Protein AF-A0A2U3NJI0-F1 (afdb_monomer)

Radius of gyration: 10.6 Å; Cα contacts (8 Å, |Δi|>4): 121; chains: 1; bounding box: 25×24×23 Å

InterPro domains:
  IPR010618 Resuscitation-promoting factor, core lysozyme-like domain [PF06737] (2-70)
  IPR010618 Resuscitation-promoting factor, core lysozyme-like domain [cd13925] (1-70)
  IPR023346 Lysozyme-like domain superfamily [SSF53955] (2-73)

Structure (mmCIF, N/CA/C/O backbone):
data_AF-A0A2U3NJI0-F1
#
_entry.id   AF-A0A2U3NJI0-F1
#
loop_
_atom_site.group_PDB
_atom_site.id
_atom_site.type_symbol
_atom_site.label_atom_id
_atom_site.label_alt_id
_atom_site.label_comp_id
_atom_site.label_asym_id
_atom_site.label_entity_id
_atom_site.label_seq_id
_atom_site.pdbx_PDB_ins_code
_atom_site.Cartn_x
_atom_site.Cartn_y
_atom_site.Cartn_z
_atom_site.occupancy
_atom_site.B_iso_or_equiv
_atom_site.auth_seq_id
_atom_site.auth_comp_id
_atom_site.auth_asym_id
_atom_site.auth_atom_id
_atom_site.pdbx_PDB_model_num
ATOM 1 N N . VAL A 1 1 ? -9.447 -6.265 7.946 1.00 81.81 1 VAL A N 1
ATOM 2 C CA . VAL A 1 1 ? -8.017 -6.179 7.600 1.00 81.81 1 VAL A CA 1
ATOM 3 C C . VAL A 1 1 ? -7.417 -5.040 8.396 1.00 81.81 1 VAL A C 1
ATOM 5 O O . VAL A 1 1 ? -7.902 -3.919 8.306 1.00 81.81 1 VAL A O 1
ATOM 8 N N . ASN A 1 2 ? -6.443 -5.337 9.243 1.00 90.56 2 ASN A N 1
ATOM 9 C CA . ASN A 1 2 ? -5.697 -4.373 10.030 1.00 90.56 2 ASN A CA 1
ATOM 10 C C . ASN A 1 2 ? -4.519 -3.859 9.194 1.00 90.56 2 ASN A C 1
ATOM 12 O O . ASN A 1 2 ? -3.442 -4.455 9.149 1.00 90.56 2 ASN A O 1
ATOM 16 N N . TRP A 1 3 ? -4.752 -2.739 8.515 1.00 92.44 3 TRP A N 1
ATOM 17 C CA . TRP A 1 3 ? -3.768 -2.112 7.639 1.00 92.44 3 TRP A CA 1
ATOM 18 C C . TRP A 1 3 ? -2.544 -1.578 8.379 1.00 92.44 3 TRP A C 1
ATOM 20 O O . TRP A 1 3 ? -1.463 -1.576 7.803 1.00 92.44 3 TRP A O 1
ATOM 30 N N . ASP A 1 4 ? -2.665 -1.194 9.651 1.00 91.75 4 ASP A N 1
ATOM 31 C CA . ASP A 1 4 ? -1.507 -0.765 10.441 1.00 91.75 4 ASP A CA 1
ATOM 32 C C . ASP A 1 4 ? -0.557 -1.928 10.720 1.00 91.75 4 ASP A C 1
ATOM 34 O O . ASP A 1 4 ? 0.655 -1.771 10.616 1.00 91.75 4 ASP A O 1
ATOM 38 N N . ALA A 1 5 ? -1.089 -3.118 11.013 1.00 91.38 5 ALA A N 1
ATOM 39 C CA . ALA A 1 5 ? -0.271 -4.314 11.202 1.00 91.38 5 ALA A CA 1
ATOM 40 C C . ALA A 1 5 ? 0.438 -4.737 9.902 1.00 91.38 5 ALA A C 1
ATOM 42 O O . ALA A 1 5 ? 1.600 -5.158 9.930 1.00 91.38 5 ALA A O 1
ATOM 43 N N . ILE A 1 6 ? -0.235 -4.582 8.758 1.00 92.44 6 ILE A N 1
ATOM 44 C CA . ILE A 1 6 ? 0.364 -4.816 7.438 1.00 92.44 6 ILE A CA 1
ATOM 45 C C . ILE A 1 6 ? 1.436 -3.761 7.158 1.00 92.44 6 ILE A C 1
ATOM 47 O O . ILE A 1 6 ? 2.553 -4.131 6.816 1.00 92.44 6 ILE A O 1
ATOM 51 N N . ALA A 1 7 ? 1.162 -2.477 7.389 1.00 93.44 7 ALA A N 1
ATOM 52 C CA . ALA A 1 7 ? 2.136 -1.407 7.190 1.00 93.44 7 ALA A CA 1
ATOM 53 C C . ALA A 1 7 ? 3.353 -1.544 8.117 1.00 93.4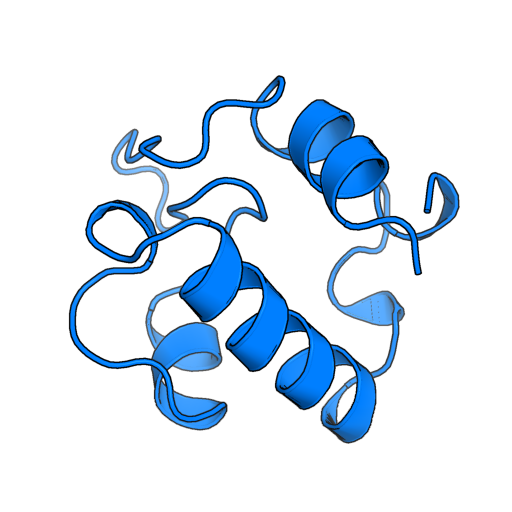4 7 ALA A C 1
ATOM 55 O O . ALA A 1 7 ? 4.490 -1.298 7.716 1.00 93.44 7 ALA A O 1
ATOM 56 N N . GLN A 1 8 ? 3.152 -2.025 9.345 1.00 92.81 8 GLN A N 1
ATOM 57 C CA . GLN A 1 8 ? 4.246 -2.342 10.259 1.00 92.81 8 GLN A CA 1
ATOM 58 C C . GLN A 1 8 ? 5.142 -3.462 9.717 1.00 92.81 8 GLN A C 1
ATOM 60 O O . GLN A 1 8 ? 6.352 -3.446 9.929 1.00 92.81 8 GLN A O 1
ATOM 65 N N . CYS A 1 9 ? 4.560 -4.432 9.015 1.00 92.19 9 CYS A N 1
ATOM 66 C CA . CYS A 1 9 ? 5.291 -5.513 8.368 1.00 92.19 9 CYS A CA 1
ATOM 67 C C . CYS A 1 9 ? 5.995 -5.070 7.075 1.00 92.19 9 CYS A C 1
ATOM 69 O O . CYS A 1 9 ? 7.134 -5.471 6.857 1.00 92.19 9 CYS A O 1
ATOM 71 N N . GLU A 1 10 ? 5.325 -4.261 6.252 1.00 89.50 10 GLU A N 1
ATOM 72 C CA . GLU A 1 10 ? 5.782 -3.856 4.916 1.00 89.50 10 GLU A CA 1
ATOM 73 C C . GLU A 1 10 ? 6.813 -2.721 4.961 1.00 89.50 10 GLU A C 1
ATOM 75 O O . GLU A 1 10 ? 7.842 -2.783 4.290 1.00 89.50 10 GLU A O 1
ATOM 80 N N . SER A 1 11 ? 6.571 -1.688 5.773 1.00 90.69 11 SER A N 1
ATOM 81 C CA . SER A 1 11 ? 7.411 -0.483 5.828 1.00 90.69 11 SER A CA 1
ATOM 82 C C . SER A 1 11 ? 7.963 -0.161 7.216 1.00 90.69 11 SER A C 1
ATOM 84 O O . SER A 1 11 ? 8.574 0.894 7.411 1.00 90.69 11 SER A O 1
ATOM 86 N N . GLY A 1 12 ? 7.722 -1.022 8.209 1.00 91.25 12 GLY A N 1
ATOM 87 C CA . GLY A 1 12 ? 8.020 -0.702 9.607 1.00 91.25 12 GLY A CA 1
ATOM 88 C C . GLY A 1 12 ? 7.096 0.372 1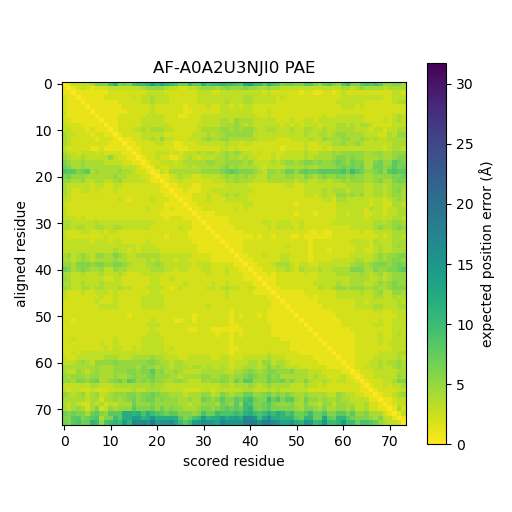0.192 1.00 91.25 12 GLY A C 1
ATOM 89 O O . GLY A 1 12 ? 7.450 0.975 11.204 1.00 91.25 12 GLY A O 1
ATOM 90 N N . GLY A 1 13 ? 5.942 0.624 9.561 1.00 91.62 13 GLY A N 1
ATOM 91 C CA . GLY A 1 13 ? 4.956 1.622 9.988 1.00 91.62 13 GLY A CA 1
ATOM 92 C C . GLY A 1 13 ? 5.186 3.013 9.389 1.00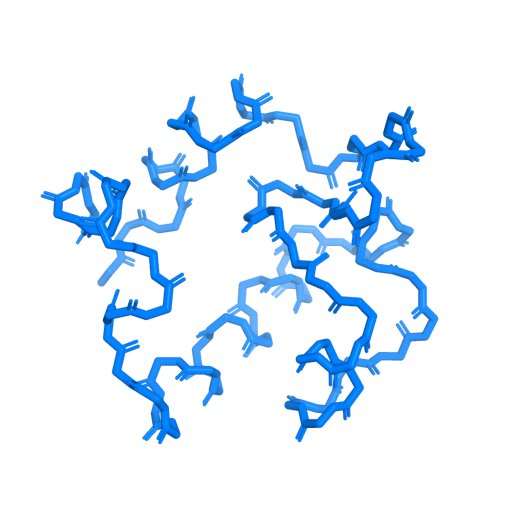 91.62 13 GLY A C 1
ATOM 93 O O . GLY A 1 13 ? 4.502 3.969 9.754 1.00 91.62 13 GLY A O 1
ATOM 94 N N . ASN A 1 14 ? 6.133 3.151 8.457 1.00 93.88 14 ASN A N 1
ATOM 95 C CA . ASN A 1 14 ? 6.407 4.415 7.786 1.00 93.88 14 ASN A CA 1
ATOM 96 C C . ASN A 1 14 ? 5.511 4.591 6.551 1.00 93.88 14 ASN A C 1
ATOM 98 O O . ASN A 1 14 ? 5.768 4.021 5.491 1.00 93.88 14 ASN A O 1
ATOM 102 N N . TRP A 1 15 ? 4.476 5.419 6.676 1.00 93.62 15 TRP A N 1
ATOM 103 C CA . TRP A 1 15 ? 3.533 5.714 5.592 1.00 93.62 15 TRP A CA 1
ATOM 104 C C . TRP A 1 15 ? 4.102 6.617 4.489 1.00 93.62 15 TRP A C 1
ATOM 106 O O . TRP A 1 15 ? 3.550 6.654 3.394 1.00 93.62 15 TRP A O 1
ATOM 116 N N . GLY A 1 16 ? 5.212 7.312 4.747 1.00 93.38 16 GLY A N 1
ATOM 117 C CA . GLY A 1 16 ? 5.880 8.202 3.792 1.00 93.38 16 GLY A CA 1
ATOM 118 C C . GLY A 1 16 ? 7.095 7.575 3.108 1.00 93.38 16 GLY A C 1
ATOM 119 O O . GLY A 1 16 ? 7.887 8.292 2.497 1.00 93.38 16 GLY A O 1
ATOM 120 N N . ILE A 1 17 ? 7.299 6.259 3.233 1.00 92.44 17 ILE A N 1
ATOM 121 C CA . ILE A 1 17 ? 8.495 5.611 2.696 1.00 92.44 17 ILE A CA 1
ATOM 122 C C . ILE A 1 17 ? 8.504 5.639 1.159 1.00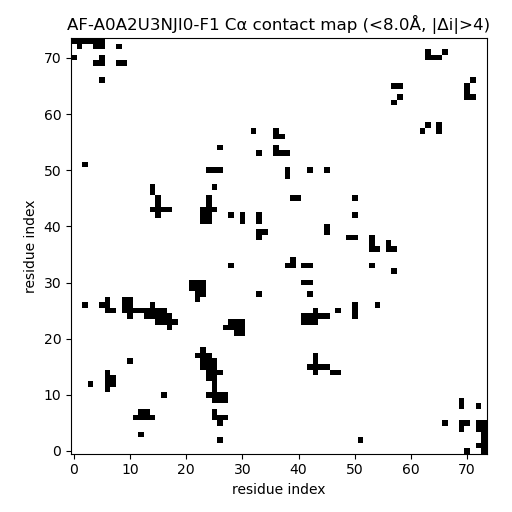 92.44 17 ILE A C 1
ATOM 124 O O . ILE A 1 17 ? 7.516 5.324 0.496 1.00 92.44 17 ILE A O 1
ATOM 128 N N . SER A 1 18 ? 9.640 6.028 0.588 1.00 90.12 18 SER A N 1
ATOM 129 C CA . SER A 1 18 ? 9.920 5.942 -0.845 1.00 90.12 18 SER A CA 1
ATOM 130 C C . SER A 1 18 ? 11.424 5.772 -1.019 1.00 90.12 18 SER A C 1
ATOM 132 O O . SER A 1 18 ? 12.184 6.736 -1.058 1.00 90.12 18 SER A O 1
ATOM 134 N N . THR A 1 19 ? 11.875 4.519 -1.019 1.00 88.19 19 THR A N 1
ATOM 135 C CA . THR A 1 19 ? 13.306 4.163 -1.047 1.00 88.19 19 THR A CA 1
ATOM 136 C C . THR A 1 19 ? 13.863 4.048 -2.466 1.00 88.19 19 THR A C 1
ATOM 138 O O . THR A 1 19 ? 15.044 3.762 -2.638 1.00 88.19 19 THR A O 1
ATOM 141 N N . GLY A 1 20 ? 13.025 4.243 -3.490 1.00 88.81 20 GLY A N 1
ATOM 142 C CA . GLY A 1 20 ? 13.399 4.038 -4.891 1.00 88.81 20 GLY A CA 1
ATOM 143 C C . GLY A 1 20 ? 13.428 2.567 -5.322 1.00 88.81 20 GLY A C 1
ATOM 144 O O . GLY A 1 20 ? 13.907 2.265 -6.409 1.00 88.81 20 GLY A O 1
ATOM 145 N N . ASN A 1 21 ? 12.890 1.645 -4.515 1.00 87.94 21 ASN A N 1
ATOM 146 C CA . ASN A 1 21 ? 12.810 0.213 -4.834 1.00 87.94 21 ASN A CA 1
ATOM 147 C C . ASN A 1 21 ? 11.619 -0.169 -5.744 1.00 87.94 21 ASN A C 1
ATOM 149 O O . ASN A 1 21 ? 11.341 -1.353 -5.917 1.00 87.94 21 ASN A O 1
ATOM 153 N N . GLY A 1 22 ? 10.902 0.814 -6.301 1.00 89.62 22 GLY A N 1
ATOM 154 C CA . GLY A 1 22 ? 9.694 0.610 -7.115 1.00 89.62 22 GLY A CA 1
ATOM 155 C C . GLY A 1 22 ? 8.389 0.495 -6.318 1.00 89.62 22 GLY A C 1
ATOM 156 O O . GLY A 1 22 ? 7.314 0.453 -6.917 1.00 89.62 22 GLY A O 1
ATOM 157 N N . PHE A 1 23 ? 8.471 0.504 -4.987 1.00 92.38 23 PHE A N 1
ATOM 158 C CA . PHE A 1 23 ? 7.334 0.507 -4.074 1.00 92.38 23 PHE A CA 1
ATOM 159 C C . PHE A 1 23 ? 7.367 1.758 -3.194 1.00 92.38 23 PHE A C 1
ATOM 161 O O . PHE A 1 23 ? 8.422 2.348 -2.951 1.00 92.38 23 PHE A O 1
ATOM 168 N N . SER A 1 24 ? 6.202 2.188 -2.726 1.00 93.81 24 SER A N 1
ATOM 169 C CA . SER A 1 24 ? 6.091 3.392 -1.904 1.00 93.81 24 SER A CA 1
ATOM 170 C C . SER A 1 24 ? 4.874 3.351 -0.987 1.00 93.81 24 SER A C 1
ATOM 172 O O . SER A 1 24 ? 3.900 2.644 -1.251 1.00 93.81 24 SER A O 1
ATOM 174 N N . GLY A 1 25 ? 4.926 4.147 0.078 1.00 94.06 25 GLY A N 1
ATOM 175 C CA . GLY A 1 25 ? 3.870 4.223 1.078 1.00 94.06 25 GLY A CA 1
ATOM 176 C C . GLY A 1 25 ? 3.945 3.116 2.132 1.00 94.06 25 GLY A C 1
ATOM 177 O O . GLY A 1 25 ? 4.735 2.179 2.035 1.00 94.06 25 GLY A O 1
ATOM 178 N N . GLY A 1 26 ? 3.093 3.214 3.149 1.00 94.56 26 GLY A N 1
ATOM 179 C CA . GLY A 1 26 ? 3.089 2.311 4.301 1.00 94.56 26 GLY A CA 1
ATOM 180 C C . GLY A 1 26 ? 2.813 0.860 3.932 1.00 94.56 26 GLY A C 1
ATOM 181 O O . GLY A 1 26 ? 3.355 -0.050 4.542 1.00 94.56 26 GLY A O 1
ATOM 182 N N . LEU A 1 27 ? 2.015 0.651 2.888 1.00 94.38 27 LEU A N 1
ATOM 183 C CA . LEU A 1 27 ? 1.629 -0.670 2.394 1.00 94.38 27 LEU A CA 1
ATOM 184 C C . LEU A 1 27 ? 2.444 -1.117 1.176 1.00 94.38 27 LEU A C 1
ATOM 186 O O . LEU A 1 27 ? 2.053 -2.081 0.520 1.00 94.38 27 LEU A O 1
ATOM 190 N N . GLN A 1 28 ? 3.545 -0.416 0.869 1.00 93.88 28 GLN A N 1
ATOM 191 C CA . GLN A 1 28 ? 4.458 -0.740 -0.228 1.00 93.88 28 GLN A CA 1
ATOM 192 C C . GLN A 1 28 ? 3.721 -0.945 -1.565 1.00 93.88 28 GLN A C 1
ATOM 194 O O . GLN A 1 28 ? 3.816 -1.988 -2.204 1.00 93.88 28 GLN A O 1
ATOM 199 N N . PHE A 1 29 ? 2.982 0.069 -2.018 1.00 94.00 29 PHE A N 1
ATOM 200 C CA . PHE A 1 29 ? 2.294 0.035 -3.308 1.00 94.00 29 PHE A CA 1
ATOM 201 C C . PHE A 1 29 ? 3.251 0.264 -4.476 1.00 94.00 29 PHE A C 1
ATOM 203 O O . PHE A 1 29 ? 4.116 1.142 -4.424 1.00 94.00 29 PHE A O 1
ATOM 210 N N . THR A 1 30 ? 3.023 -0.450 -5.579 1.00 93.25 30 THR A N 1
ATOM 211 C CA . THR A 1 30 ? 3.568 -0.068 -6.889 1.00 93.25 30 THR A CA 1
ATOM 212 C C . THR A 1 30 ? 2.754 1.084 -7.481 1.00 93.25 30 THR A C 1
ATOM 214 O O . THR A 1 30 ? 1.552 1.208 -7.224 1.00 93.25 30 THR A O 1
ATOM 217 N N . SER A 1 31 ? 3.372 1.909 -8.332 1.00 91.94 31 SER A N 1
ATOM 218 C CA . SER A 1 31 ? 2.660 2.998 -9.019 1.00 91.94 31 SER A CA 1
ATOM 219 C C . SER A 1 31 ? 1.510 2.488 -9.895 1.00 91.94 31 SER A C 1
ATOM 221 O O . SER A 1 31 ? 0.453 3.110 -9.946 1.00 91.94 31 SER A O 1
ATOM 223 N N . SER A 1 32 ? 1.673 1.338 -10.557 1.00 92.50 32 SER A N 1
ATOM 224 C CA . SER A 1 32 ? 0.625 0.760 -11.407 1.00 92.50 32 SER A CA 1
ATOM 225 C C . SER A 1 32 ? -0.588 0.306 -10.594 1.00 92.50 32 SER A C 1
ATOM 227 O O . SER A 1 32 ? -1.714 0.657 -10.941 1.00 92.50 32 SER A O 1
ATOM 229 N N . THR A 1 33 ? -0.380 -0.418 -9.489 1.00 93.44 33 THR A N 1
ATOM 230 C CA . THR A 1 33 ? -1.469 -0.851 -8.601 1.00 93.44 33 THR A CA 1
ATOM 231 C C . THR A 1 33 ? -2.155 0.342 -7.942 1.00 93.44 33 THR A C 1
ATOM 233 O O . THR A 1 33 ? -3.383 0.367 -7.884 1.00 93.44 33 THR A O 1
ATOM 236 N N . TRP A 1 34 ? -1.388 1.343 -7.503 1.00 94.88 34 TRP A N 1
ATOM 237 C CA . TRP A 1 34 ? -1.916 2.576 -6.917 1.00 94.88 34 TRP A CA 1
ATOM 238 C C . TRP A 1 34 ? -2.909 3.271 -7.851 1.00 94.88 34 TRP A C 1
ATOM 240 O O . TRP A 1 34 ? -4.071 3.471 -7.495 1.00 94.88 34 TRP A O 1
ATOM 250 N N . HIS A 1 35 ? -2.482 3.563 -9.080 1.00 94.19 35 HIS A N 1
ATOM 251 C CA . HIS A 1 35 ? -3.322 4.252 -10.057 1.00 94.19 35 HIS A CA 1
ATOM 252 C C . HIS A 1 35 ? -4.502 3.401 -10.531 1.00 94.19 35 HIS A C 1
ATOM 254 O O . HIS A 1 35 ? -5.607 3.922 -10.676 1.00 94.19 35 HIS A O 1
ATOM 260 N N . ALA A 1 36 ? -4.312 2.089 -10.706 1.00 94.38 36 ALA A N 1
ATOM 261 C CA . ALA A 1 36 ? -5.390 1.182 -11.104 1.00 94.38 36 ALA A CA 1
ATOM 262 C C . ALA A 1 36 ? -6.530 1.107 -10.072 1.00 94.38 36 ALA A C 1
ATOM 264 O O . ALA A 1 36 ? -7.665 0.816 -10.437 1.00 94.38 36 ALA A O 1
ATOM 265 N N . ASN A 1 37 ? -6.244 1.388 -8.797 1.00 95.12 37 ASN A N 1
ATOM 266 C CA . ASN A 1 37 ? -7.208 1.302 -7.697 1.00 95.12 37 ASN A CA 1
ATOM 267 C C . ASN A 1 37 ? -7.688 2.682 -7.213 1.00 95.12 37 ASN A C 1
ATOM 269 O O . ASN A 1 37 ? -8.248 2.817 -6.121 1.00 95.12 37 ASN A O 1
ATOM 273 N N . GLY A 1 38 ? -7.507 3.709 -8.050 1.00 92.81 38 GLY A N 1
ATOM 274 C CA . GLY A 1 38 ? -8.035 5.054 -7.827 1.00 92.81 38 GLY A CA 1
ATOM 275 C C . GLY A 1 38 ? -7.157 5.942 -6.949 1.00 92.81 38 GLY A C 1
ATOM 276 O O . GLY A 1 38 ? -7.658 6.938 -6.431 1.00 92.81 38 GLY A O 1
ATOM 277 N N . GLY A 1 39 ? -5.887 5.588 -6.755 1.00 93.94 39 GLY A N 1
ATOM 278 C CA . GLY A 1 39 ? -4.891 6.446 -6.128 1.00 93.94 39 GLY A CA 1
ATOM 279 C C . GLY A 1 39 ? -4.353 7.507 -7.094 1.00 93.94 39 GLY A C 1
ATOM 280 O O . GLY A 1 39 ? -4.080 7.234 -8.267 1.00 93.94 39 GLY A O 1
ATOM 281 N N . SER A 1 40 ? -4.172 8.729 -6.594 1.00 93.12 40 SER A N 1
ATOM 282 C CA . SER A 1 40 ? -3.570 9.842 -7.341 1.00 93.12 40 SER A CA 1
ATOM 283 C C . SER A 1 40 ? -2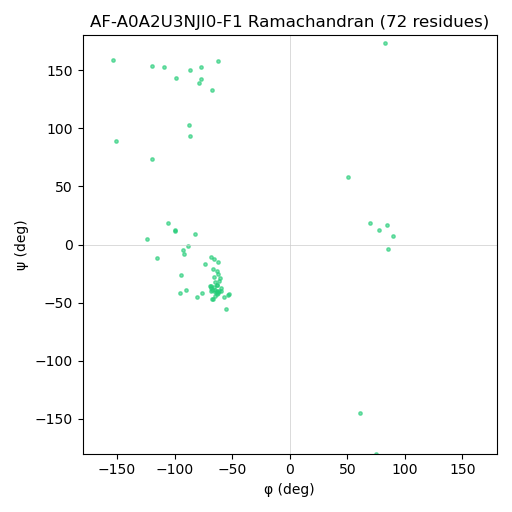.175 10.175 -6.808 1.00 93.12 40 SER A C 1
ATOM 285 O O . SER A 1 40 ? -1.879 9.921 -5.642 1.00 93.12 40 SER A O 1
ATOM 287 N N . GLY A 1 41 ? -1.297 10.719 -7.654 1.00 92.06 41 GLY A N 1
ATOM 288 C CA . GLY A 1 41 ? 0.084 11.038 -7.272 1.00 92.06 41 GLY A CA 1
ATOM 289 C C . GLY A 1 41 ? 0.893 9.807 -6.840 1.00 92.06 41 GLY A C 1
ATOM 290 O O . GLY A 1 41 ? 0.715 8.723 -7.391 1.00 92.06 41 GLY A O 1
ATOM 291 N N . SER A 1 42 ? 1.789 9.970 -5.864 1.00 92.19 42 SER A N 1
ATOM 292 C CA . SER A 1 42 ? 2.559 8.861 -5.290 1.00 92.19 42 SER A CA 1
ATOM 293 C C . SER A 1 42 ? 1.942 8.361 -3.974 1.00 92.19 42 SER A C 1
ATOM 295 O O . SER A 1 42 ? 1.514 9.183 -3.160 1.00 92.19 42 SER A O 1
ATOM 297 N N . PRO A 1 43 ? 1.967 7.041 -3.700 1.00 93.62 43 PRO A N 1
ATOM 298 C CA . PRO A 1 43 ? 1.532 6.485 -2.419 1.00 93.62 43 PRO A CA 1
ATOM 299 C C . PRO A 1 43 ? 2.215 7.145 -1.216 1.00 93.62 43 PRO A C 1
ATOM 301 O O . PRO A 1 43 ? 1.551 7.497 -0.252 1.00 93.62 43 PRO A O 1
ATOM 304 N N . SER A 1 44 ? 3.528 7.392 -1.289 1.00 93.69 44 SER A N 1
ATOM 305 C CA . SER A 1 44 ? 4.289 8.042 -0.210 1.00 93.69 44 SER A CA 1
ATOM 306 C C . SER A 1 44 ? 3.910 9.506 0.035 1.00 93.69 44 SER A C 1
ATOM 308 O O . SER A 1 44 ? 4.230 10.046 1.089 1.00 93.69 44 SER A O 1
ATOM 310 N N . GLY A 1 45 ? 3.293 10.168 -0.948 1.00 93.00 45 GLY A N 1
ATOM 311 C CA . GLY A 1 45 ? 2.770 11.530 -0.822 1.00 93.00 45 GLY A CA 1
ATOM 312 C C . GLY A 1 45 ? 1.305 11.579 -0.379 1.00 93.00 45 GLY A C 1
ATOM 313 O O . GLY A 1 45 ? 0.798 12.662 -0.094 1.00 93.00 45 GLY A O 1
ATOM 314 N N . ALA A 1 46 ? 0.624 10.433 -0.327 1.00 95.06 46 ALA A N 1
ATOM 315 C CA . ALA A 1 46 ? -0.759 10.326 0.109 1.00 95.06 46 ALA A CA 1
ATOM 316 C C . ALA A 1 46 ? -0.851 10.157 1.632 1.00 95.06 46 ALA A C 1
ATOM 318 O O . ALA A 1 46 ? 0.029 9.562 2.262 1.00 95.06 46 ALA A O 1
ATOM 319 N N . SER A 1 47 ? -1.944 10.645 2.226 1.00 94.50 47 SER A N 1
ATOM 320 C CA . SER A 1 47 ? -2.224 10.404 3.642 1.00 94.50 47 SER A CA 1
ATOM 321 C C . SER A 1 47 ? -2.400 8.911 3.916 1.00 94.50 47 SER A C 1
ATOM 323 O O . SER A 1 47 ? -2.730 8.124 3.026 1.00 94.50 47 SER A O 1
ATOM 325 N N . ARG A 1 48 ? -2.213 8.517 5.176 1.00 93.62 48 ARG A N 1
ATOM 326 C CA . ARG A 1 48 ? -2.460 7.143 5.623 1.00 93.62 48 ARG A CA 1
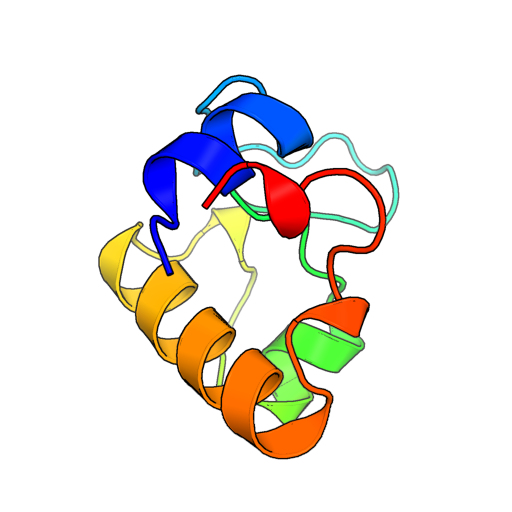ATOM 327 C C . ARG A 1 48 ? -3.872 6.680 5.251 1.00 93.62 48 ARG A C 1
ATOM 329 O O . ARG A 1 48 ? -4.045 5.573 4.754 1.00 93.62 48 ARG A O 1
ATOM 336 N N . GLU A 1 49 ? -4.870 7.532 5.453 1.00 94.06 49 GLU A N 1
ATOM 337 C CA . GLU A 1 49 ? -6.276 7.226 5.175 1.00 94.06 49 GLU A CA 1
ATOM 338 C C . GLU A 1 49 ? -6.515 7.000 3.680 1.00 94.06 49 GLU A C 1
ATOM 340 O O . GLU A 1 49 ? -7.229 6.073 3.303 1.00 94.06 49 GLU A O 1
ATOM 345 N N . GLU A 1 50 ? -5.871 7.793 2.821 1.00 95.00 50 GLU A N 1
ATOM 346 C CA . GL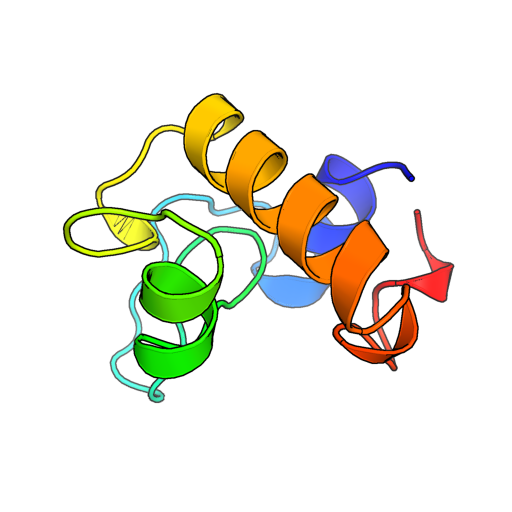U A 1 50 ? -5.952 7.617 1.372 1.00 95.00 50 GLU A CA 1
ATOM 347 C C . GLU A 1 50 ? -5.262 6.322 0.931 1.00 95.00 50 GLU A C 1
ATOM 349 O O . GLU A 1 50 ? -5.786 5.586 0.093 1.00 95.00 50 GLU A O 1
ATOM 354 N N . GLN A 1 51 ? -4.123 5.988 1.541 1.00 95.38 51 GLN A N 1
ATOM 355 C CA . GLN A 1 51 ? -3.451 4.720 1.276 1.00 95.38 51 GLN A CA 1
ATOM 356 C C . GLN A 1 51 ? -4.304 3.519 1.684 1.00 95.38 51 GLN A C 1
ATOM 358 O O . GLN A 1 51 ? -4.375 2.548 0.934 1.00 95.38 51 GLN A O 1
ATOM 363 N N . ILE A 1 52 ? -4.995 3.601 2.822 1.00 95.00 52 ILE A N 1
ATOM 364 C CA . ILE A 1 52 ? -5.940 2.576 3.281 1.00 95.00 52 ILE A CA 1
ATOM 365 C C . ILE A 1 52 ? -7.131 2.459 2.329 1.00 95.00 52 ILE A C 1
ATOM 367 O O . ILE A 1 52 ? -7.482 1.349 1.939 1.00 95.00 52 ILE A O 1
ATOM 371 N N . ARG A 1 53 ? -7.712 3.578 1.887 1.00 95.69 53 ARG A N 1
ATOM 372 C CA . ARG A 1 53 ? -8.821 3.575 0.920 1.00 95.69 53 ARG A CA 1
ATOM 373 C C . ARG A 1 53 ? -8.441 2.845 -0.372 1.00 95.69 53 ARG A C 1
ATOM 375 O O . ARG A 1 53 ? -9.207 2.031 -0.882 1.00 95.69 53 ARG A O 1
ATOM 382 N N . VAL A 1 54 ? -7.248 3.113 -0.904 1.00 95.75 54 VAL A N 1
ATOM 383 C CA . VAL A 1 54 ? -6.744 2.409 -2.093 1.00 95.75 54 VAL A CA 1
ATOM 384 C C . VAL A 1 54 ? -6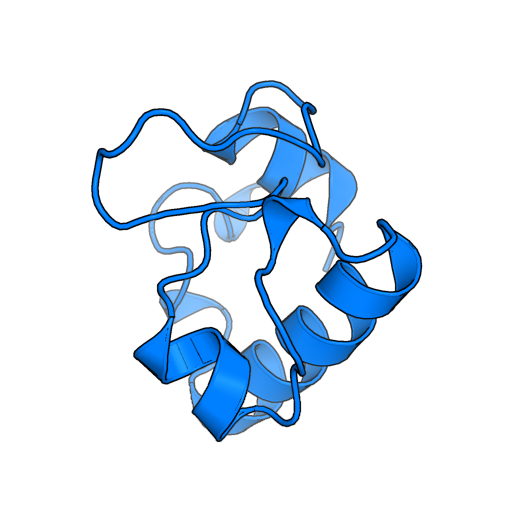.439 0.941 -1.777 1.00 95.75 54 VAL A C 1
ATOM 386 O O . VAL A 1 54 ? -6.704 0.073 -2.608 1.00 95.75 54 VAL A O 1
ATOM 389 N N . ALA A 1 55 ? -5.953 0.633 -0.573 1.00 94.38 55 ALA A N 1
ATOM 390 C CA . ALA A 1 55 ? -5.725 -0.739 -0.126 1.00 94.38 55 ALA A CA 1
ATOM 391 C C . ALA A 1 55 ? -7.009 -1.570 -0.075 1.00 94.38 55 ALA A C 1
ATOM 393 O O . ALA A 1 55 ? -7.007 -2.729 -0.483 1.00 94.38 55 ALA A O 1
ATOM 394 N N . GLU A 1 56 ? -8.113 -0.977 0.375 1.00 94.69 56 GLU A N 1
ATOM 395 C CA . GLU A 1 56 ? -9.430 -1.614 0.368 1.00 94.69 56 GLU A CA 1
ATOM 396 C C . GLU A 1 56 ? -9.896 -1.916 -1.058 1.00 94.69 56 GLU A C 1
ATOM 398 O O . GLU A 1 56 ? -10.371 -3.018 -1.330 1.00 94.69 56 GLU A O 1
ATOM 403 N N . ASN A 1 57 ? -9.671 -1.004 -2.005 1.00 95.00 57 ASN A N 1
ATOM 404 C CA . ASN A 1 57 ? -9.959 -1.266 -3.417 1.00 95.00 57 ASN A CA 1
ATOM 405 C C . ASN A 1 57 ? -9.108 -2.420 -3.976 1.00 95.00 57 ASN A C 1
ATOM 407 O O . ASN A 1 57 ? -9.626 -3.291 -4.679 1.00 95.00 57 ASN A O 1
ATOM 411 N N . VAL A 1 58 ? -7.819 -2.472 -3.628 1.00 94.31 58 VAL A N 1
ATOM 412 C CA . VAL A 1 58 ? -6.931 -3.586 -4.002 1.00 94.31 58 VAL A CA 1
ATOM 413 C C . VAL A 1 58 ? -7.408 -4.894 -3.375 1.00 94.31 58 VAL A C 1
ATOM 415 O O . VAL A 1 58 ? -7.461 -5.915 -4.055 1.00 94.31 58 VAL A O 1
ATOM 418 N N . LEU A 1 59 ? -7.819 -4.872 -2.107 1.00 92.44 59 LEU A N 1
ATOM 419 C CA . LEU A 1 59 ? -8.393 -6.027 -1.423 1.00 92.44 59 LEU A CA 1
ATOM 420 C C . LEU A 1 59 ? -9.657 -6.525 -2.136 1.00 92.44 59 LEU A C 1
ATOM 422 O O . LEU A 1 59 ? -9.842 -7.731 -2.274 1.00 92.44 59 LEU A O 1
ATOM 426 N N . HIS A 1 60 ? -10.504 -5.620 -2.623 1.00 91.62 60 HIS A N 1
ATOM 427 C CA . HIS A 1 60 ? -11.700 -5.980 -3.378 1.00 91.62 60 HIS A CA 1
ATOM 428 C C . HIS A 1 60 ? -11.394 -6.561 -4.766 1.00 91.62 60 HIS A C 1
ATOM 430 O O . HIS A 1 60 ? -12.111 -7.454 -5.212 1.00 91.62 60 HIS A O 1
ATOM 436 N N . THR A 1 61 ? -10.355 -6.078 -5.453 1.00 90.31 61 THR A N 1
ATOM 437 C CA . THR A 1 61 ? -10.040 -6.493 -6.833 1.00 90.31 61 THR A CA 1
ATOM 438 C C . THR A 1 61 ? -9.102 -7.697 -6.915 1.00 90.31 61 THR A C 1
ATOM 440 O O . THR A 1 61 ? -9.283 -8.558 -7.772 1.00 90.31 61 THR A O 1
ATOM 443 N N . GLN A 1 62 ? -8.103 -7.770 -6.035 1.00 88.88 62 GLN A N 1
ATOM 444 C CA . GLN A 1 62 ? -7.030 -8.775 -6.044 1.00 88.88 62 GLN A CA 1
ATOM 445 C C . GLN A 1 62 ? -7.062 -9.692 -4.814 1.00 88.88 62 GLN A C 1
ATOM 447 O O . GLN A 1 62 ? -6.369 -10.711 -4.781 1.00 88.88 62 GLN A O 1
ATOM 452 N N . GLY A 1 63 ? -7.863 -9.359 -3.799 1.00 89.38 63 GLY A N 1
ATOM 453 C CA . GLY A 1 63 ? -7.853 -10.059 -2.519 1.00 89.38 63 GLY A CA 1
ATOM 454 C C . GLY A 1 63 ? -6.635 -9.711 -1.662 1.00 89.38 63 GLY A C 1
ATOM 455 O O . GLY A 1 63 ? -5.745 -8.953 -2.046 1.00 89.38 63 GLY A O 1
ATOM 456 N N . ILE A 1 64 ? -6.565 -10.321 -0.476 1.00 87.06 64 ILE A N 1
ATOM 457 C CA . ILE A 1 64 ? -5.456 -10.110 0.473 1.00 87.06 64 ILE A CA 1
ATOM 458 C C . ILE A 1 64 ? -4.115 -10.646 -0.065 1.00 87.06 64 ILE A C 1
ATOM 460 O O . ILE A 1 64 ? -3.054 -10.327 0.464 1.00 87.06 64 ILE A O 1
ATOM 464 N N . GLY A 1 65 ? -4.153 -11.430 -1.151 1.00 86.31 65 GLY A N 1
ATOM 465 C CA . GLY A 1 65 ? -2.982 -11.975 -1.838 1.00 86.31 65 GLY A CA 1
ATOM 466 C C . GLY A 1 65 ? -2.049 -10.922 -2.441 1.00 86.31 65 GLY A C 1
ATOM 467 O O . GLY A 1 65 ? -0.901 -11.254 -2.725 1.00 86.31 65 GLY A O 1
ATOM 468 N N . ALA A 1 66 ? -2.489 -9.664 -2.570 1.00 88.00 66 ALA A N 1
ATOM 469 C CA . ALA A 1 66 ? -1.612 -8.545 -2.916 1.00 88.00 66 ALA A CA 1
ATOM 470 C C . ALA A 1 66 ? -0.530 -8.279 -1.845 1.00 88.00 66 ALA A C 1
ATOM 472 O O . ALA A 1 66 ? 0.536 -7.764 -2.172 1.00 88.00 66 ALA A O 1
ATOM 473 N N . TRP A 1 67 ? -0.759 -8.716 -0.599 1.00 90.50 67 TRP A N 1
ATOM 474 C CA . TRP A 1 67 ? 0.222 -8.714 0.492 1.00 90.50 67 TRP A CA 1
ATOM 475 C C . TRP A 1 67 ? 0.466 -10.150 0.981 1.00 90.50 67 TRP A C 1
ATOM 477 O O . TRP A 1 67 ? 0.008 -10.534 2.058 1.00 90.50 67 TRP A O 1
ATOM 487 N N . PRO A 1 68 ? 1.190 -10.994 0.225 1.00 84.44 68 PRO A N 1
ATOM 488 C CA . PRO A 1 68 ? 1.257 -12.433 0.496 1.00 84.44 68 PRO A CA 1
ATOM 489 C C . PRO A 1 68 ? 1.934 -12.772 1.834 1.00 84.44 68 PRO A C 1
ATOM 491 O O . PRO A 1 68 ? 1.577 -13.751 2.490 1.00 84.44 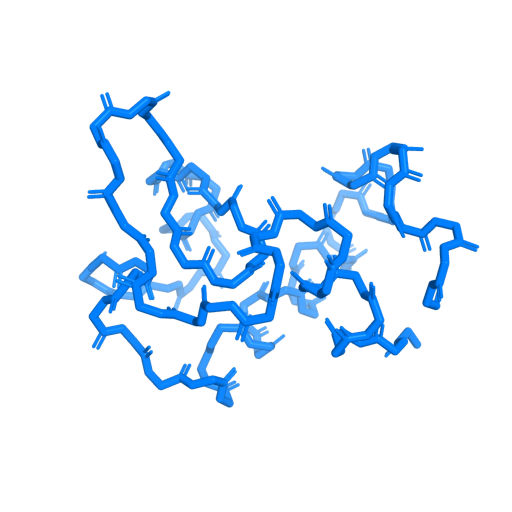68 PRO A O 1
ATOM 494 N N . VAL A 1 69 ? 2.907 -11.964 2.269 1.00 84.31 69 VAL A N 1
ATOM 495 C CA . VAL A 1 69 ? 3.672 -12.206 3.505 1.00 84.31 69 VAL A CA 1
ATOM 496 C C . VAL A 1 69 ? 3.092 -11.448 4.696 1.00 84.31 69 VAL A C 1
ATOM 498 O O . VAL A 1 69 ? 3.021 -12.007 5.798 1.00 84.31 69 VAL A O 1
ATOM 501 N N . CYS A 1 70 ? 2.693 -10.195 4.478 1.00 89.44 70 CYS A N 1
ATOM 502 C CA . CYS A 1 70 ? 2.229 -9.287 5.521 1.00 89.44 70 CYS A CA 1
ATOM 503 C C . CYS A 1 70 ? 0.710 -9.279 5.694 1.00 89.44 70 CYS A C 1
ATOM 505 O O . CYS A 1 70 ? 0.249 -9.061 6.808 1.00 89.44 70 CYS A O 1
ATOM 507 N N . GLY A 1 71 ? -0.065 -9.600 4.657 1.00 82.31 71 GLY A N 1
ATOM 508 C CA . GLY A 1 71 ? -1.531 -9.595 4.684 1.00 82.31 71 GLY A CA 1
ATOM 509 C C . GLY A 1 71 ? -2.129 -10.560 5.705 1.00 82.31 71 GLY A C 1
ATOM 510 O O . GLY A 1 71 ? -3.150 -10.264 6.300 1.00 82.31 71 GLY A O 1
ATOM 511 N N . ARG A 1 72 ? -1.439 -11.665 6.017 1.00 82.19 72 ARG A N 1
ATOM 512 C CA . ARG A 1 72 ? -1.809 -12.590 7.110 1.00 82.19 72 ARG A CA 1
ATOM 513 C C . ARG A 1 72 ? -1.649 -12.011 8.524 1.00 82.19 72 ARG A C 1
ATOM 515 O O . ARG A 1 72 ? -2.030 -12.667 9.487 1.00 82.19 72 ARG A O 1
ATOM 522 N N . ARG A 1 73 ? -1.000 -10.850 8.667 1.00 77.00 73 ARG A N 1
ATOM 523 C CA . ARG A 1 73 ? -0.795 -10.162 9.953 1.00 77.00 73 ARG A CA 1
ATOM 524 C C . ARG A 1 73 ? -1.902 -9.145 10.248 1.00 77.00 73 ARG A C 1
ATOM 526 O O . ARG A 1 73 ? -1.878 -8.579 11.338 1.00 77.00 73 ARG A O 1
ATOM 533 N N . GLY A 1 74 ? -2.843 -8.923 9.321 1.00 65.31 74 GLY A N 1
ATOM 534 C CA . GLY A 1 74 ? -3.947 -7.972 9.469 1.00 65.31 74 GLY A CA 1
ATOM 535 C C . GLY A 1 74 ? -5.315 -8.523 9.102 1.00 65.31 74 GLY A C 1
ATOM 536 O O . GLY A 1 74 ? -5.410 -9.388 8.216 1.00 65.31 74 GLY A O 1
#

Nearest PDB structures (foldseek):
  4cge-assembly1_A  TM=1.005E+00  e=3.847E-11  Mycobacterium tuberculosis
  4cge-assembly2_B  TM=9.933E-01  e=5.346E-10  Mycobacterium tuberculosis
  4ow1-assembly2_B  TM=9.985E-01  e=2.560E-09  Mycobacterium tuberculosis
  4ow1-assembly1_A  TM=1.000E+00  e=5.781E-09  Mycobacterium tuberculosis
  4cge-assembly6_F  TM=9.575E-01  e=1.758E-09  Mycobacterium tuberculosis

Foldseek 3Di:
DPLQQQLCVQPVNQQLDDPVPQFGGSNGDHPVLCVVQPHDDHSNPDDPVSVVSSVVSCCVPVNLVVSVPRSVRD

Organism: NCBI:txid1841859

Secondary structure (DSSP, 8-state):
--HHHHHHHHTTT-TT---SSSEETTTTEEHHHHHHTT--S-GGGS-HHHHHHHHHHHHHHH-GGGSTTTGGG-

Mean predicted aligned error: 3.15 Å

pLDDT: mean 91.26, std 4.74, range [65.31, 95.75]

Solvent-accessible surface area (backbone atoms only — not comparable to full-atom values): 4011 Å² total; per-residue (Å²): 119,41,62,67,49,22,10,37,63,64,44,70,55,36,37,62,38,67,86,78,80,68,37,20,12,19,72,49,41,37,68,67,61,35,47,76,39,74,40,72,90,49,52,30,78,39,54,67,68,56,48,48,55,29,46,52,43,39,36,72,76,64,33,63,65,82,34,74,80,33,36,84,62,52

Sequence (74 aa):
VNWDAIAQCESGGNWGISTGNGFSGGLQFTSSTWHANGGSGSPSGASREEQIRVAENVLHTQGIGAWPVCGRRG